Protein AF-A0A1F7GZ28-F1 (afdb_monomer_lite)

Foldseek 3Di:
DDDQAQEDEDADDPCVVPVVVQVVVQVVQVVVPPPHDDHHYYYDPVHPCPVVVVVVVVVVVVVD

Sequence (64 aa):
MFHPIKLIVFGGGVINKQEHLLWRIKKVLDKKMTLFKTPVLTLAKHGENNALYGGVGLFLAERI

InterPro domains:
  IPR043129 ATPase, nucleotide binding domain [SSF53067] (5-61)

Radius of gyration: 15.03 Å; chains: 1; bounding box: 34×18×42 Å

Structure (mmCIF, N/CA/C/O backbone):
data_AF-A0A1F7GZ28-F1
#
_entry.id   AF-A0A1F7GZ28-F1
#
loop_
_atom_site.group_PDB
_atom_site.id
_atom_site.type_symbol
_atom_site.label_atom_id
_atom_site.label_alt_id
_atom_site.label_comp_id
_atom_site.label_asym_id
_atom_site.label_entity_id
_atom_site.label_seq_id
_atom_site.pdbx_PDB_ins_code
_atom_site.Cartn_x
_atom_site.Cartn_y
_atom_site.Cartn_z
_atom_site.occupancy
_atom_site.B_iso_or_equiv
_atom_site.auth_seq_id
_atom_site.auth_comp_id
_atom_site.auth_asym_id
_atom_site.auth_atom_id
_atom_site.pdbx_PDB_model_num
ATOM 1 N N . MET A 1 1 ? -23.175 4.277 -5.208 1.00 44.44 1 MET A N 1
ATOM 2 C CA . MET A 1 1 ? -22.909 2.878 -4.809 1.00 44.44 1 MET A CA 1
ATOM 3 C C . MET A 1 1 ? -21.578 2.850 -4.063 1.00 44.44 1 MET A C 1
ATOM 5 O O . MET A 1 1 ? -20.554 3.081 -4.688 1.00 44.44 1 MET A O 1
ATOM 9 N N . PHE A 1 2 ? -21.580 2.689 -2.736 1.00 57.47 2 PHE A N 1
ATOM 10 C CA . PHE A 1 2 ? -20.340 2.587 -1.951 1.00 57.47 2 PHE A CA 1
ATOM 11 C C . PHE A 1 2 ? -19.788 1.164 -2.078 1.00 57.47 2 PHE A C 1
ATOM 13 O O . PHE A 1 2 ? -20.465 0.212 -1.697 1.00 57.47 2 PHE A O 1
ATOM 20 N N . HIS A 1 3 ? -18.588 1.009 -2.637 1.00 68.88 3 HIS A N 1
ATOM 21 C CA . HIS A 1 3 ? -17.924 -0.290 -2.719 1.00 68.88 3 HIS A CA 1
ATOM 22 C C . HIS A 1 3 ? -17.042 -0.466 -1.473 1.00 68.88 3 HIS A C 1
ATOM 24 O O . HIS A 1 3 ? -16.186 0.389 -1.233 1.00 68.88 3 HIS A O 1
ATOM 30 N N . PRO A 1 4 ? -17.227 -1.519 -0.655 1.00 79.81 4 PRO A N 1
ATOM 31 C CA . PRO A 1 4 ? -16.377 -1.739 0.506 1.00 79.81 4 PRO A CA 1
ATOM 32 C C . PRO A 1 4 ? -14.953 -2.032 0.028 1.00 79.81 4 PRO A C 1
ATOM 34 O O . PRO A 1 4 ? -14.666 -3.092 -0.532 1.00 79.81 4 PRO A O 1
ATOM 37 N N . ILE A 1 5 ? -14.061 -1.063 0.227 1.00 85.94 5 ILE A N 1
ATOM 38 C CA . ILE A 1 5 ? -12.639 -1.202 -0.075 1.00 85.94 5 ILE A CA 1
ATOM 39 C C . ILE A 1 5 ? -12.081 -2.286 0.851 1.00 85.94 5 ILE A C 1
ATOM 41 O O . ILE A 1 5 ? -12.203 -2.188 2.069 1.00 85.94 5 ILE A O 1
ATOM 45 N N . LYS A 1 6 ? -11.482 -3.335 0.277 1.00 90.44 6 LYS A N 1
ATOM 46 C CA . LYS A 1 6 ? -10.883 -4.445 1.043 1.00 90.44 6 LYS A CA 1
ATOM 47 C C . LYS A 1 6 ? -9.405 -4.212 1.370 1.00 90.44 6 LYS A C 1
ATOM 49 O O . LYS A 1 6 ? -8.911 -4.737 2.365 1.00 90.44 6 LYS A O 1
ATOM 54 N N . LEU A 1 7 ? -8.712 -3.435 0.538 1.00 91.00 7 LEU A N 1
ATOM 55 C CA . LEU A 1 7 ? -7.269 -3.218 0.594 1.00 91.00 7 LEU A CA 1
ATOM 56 C C . LEU A 1 7 ? -6.935 -1.773 0.220 1.00 91.00 7 LEU A C 1
ATOM 58 O O . LEU A 1 7 ? -7.403 -1.274 -0.801 1.00 91.00 7 LEU A O 1
ATOM 62 N N . ILE A 1 8 ? -6.086 -1.141 1.024 1.00 92.06 8 ILE A N 1
ATOM 63 C CA . ILE A 1 8 ? -5.424 0.122 0.706 1.00 92.06 8 ILE A CA 1
ATOM 64 C C . ILE A 1 8 ? -3.920 -0.146 0.685 1.00 92.06 8 ILE A C 1
ATOM 66 O O . ILE A 1 8 ? -3.338 -0.599 1.674 1.00 92.06 8 ILE A O 1
ATOM 70 N N . VAL A 1 9 ? -3.297 0.133 -0.455 1.00 91.94 9 VAL A N 1
ATOM 71 C CA . VAL A 1 9 ? -1.850 0.017 -0.641 1.00 91.94 9 VAL A CA 1
ATOM 72 C C . VAL A 1 9 ? -1.251 1.416 -0.613 1.00 91.94 9 VAL A C 1
ATOM 74 O O . VAL A 1 9 ? -1.674 2.285 -1.373 1.00 91.94 9 VAL A O 1
ATOM 77 N N . PHE A 1 10 ? -0.267 1.636 0.251 1.00 91.25 10 PHE A N 1
ATOM 78 C CA . PHE A 1 10 ? 0.440 2.906 0.346 1.00 91.25 10 PHE A CA 1
ATOM 79 C C . PHE A 1 10 ? 1.774 2.826 -0.392 1.00 91.25 10 PHE A C 1
ATOM 81 O O . PHE A 1 10 ? 2.563 1.908 -0.172 1.00 91.25 10 PHE A O 1
ATOM 88 N N . GLY A 1 11 ? 2.032 3.806 -1.255 1.00 88.19 11 GLY A N 1
ATOM 89 C CA . GLY A 1 11 ? 3.311 3.989 -1.937 1.00 88.19 11 GLY A CA 1
ATOM 90 C C . GLY A 1 11 ? 3.909 5.364 -1.648 1.00 88.19 11 GLY A C 1
ATOM 91 O O . GLY A 1 11 ? 3.222 6.265 -1.168 1.00 88.19 11 GLY A O 1
ATOM 92 N N . GLY A 1 12 ? 5.195 5.525 -1.964 1.00 83.25 12 GLY A N 1
ATOM 93 C CA . GLY A 1 12 ? 5.916 6.794 -1.852 1.00 83.25 12 GLY A CA 1
ATOM 94 C C . GLY A 1 12 ? 6.996 6.808 -0.767 1.00 83.25 12 GLY A C 1
ATOM 95 O O . GLY A 1 12 ? 6.958 6.056 0.206 1.00 83.25 12 GLY A O 1
ATOM 96 N N . GLY A 1 13 ? 7.980 7.695 -0.937 1.00 79.62 13 GLY A N 1
ATOM 97 C CA . GLY A 1 13 ? 9.192 7.720 -0.109 1.00 79.62 13 GLY A CA 1
ATOM 98 C C . GLY A 1 13 ? 8.958 8.023 1.376 1.00 79.62 13 GLY A C 1
ATOM 99 O O . GLY A 1 13 ? 9.732 7.571 2.213 1.00 79.62 13 GLY A O 1
ATOM 100 N N . VAL A 1 14 ? 7.888 8.749 1.722 1.00 82.38 14 VAL A N 1
ATOM 101 C CA . VAL A 1 14 ? 7.586 9.121 3.116 1.00 82.38 14 VAL A CA 1
ATOM 102 C C . VAL A 1 14 ? 7.183 7.901 3.939 1.00 82.38 14 VAL A C 1
ATOM 104 O O . VAL A 1 14 ? 7.756 7.653 4.995 1.00 82.38 14 VAL A O 1
ATOM 107 N N . ILE A 1 15 ? 6.224 7.113 3.449 1.00 84.31 15 ILE A N 1
ATOM 108 C CA . ILE A 1 15 ? 5.690 5.983 4.213 1.00 84.31 15 ILE A CA 1
ATOM 109 C C . ILE A 1 15 ? 6.637 4.779 4.207 1.00 84.31 15 ILE A C 1
ATOM 111 O O . ILE A 1 15 ? 6.721 4.074 5.208 1.00 84.31 15 ILE A O 1
ATOM 115 N N . ASN A 1 16 ? 7.434 4.619 3.144 1.00 81.19 16 ASN A N 1
ATOM 116 C CA . ASN A 1 16 ? 8.480 3.594 3.071 1.00 81.19 16 ASN A CA 1
ATOM 117 C C . ASN A 1 16 ? 9.596 3.813 4.104 1.00 81.19 16 ASN A C 1
ATOM 119 O O . ASN A 1 16 ? 10.201 2.856 4.568 1.00 81.19 16 ASN A O 1
ATOM 123 N N . LYS A 1 17 ? 9.876 5.067 4.481 1.00 83.50 17 LYS A N 1
ATOM 124 C CA . LYS A 1 17 ? 10.880 5.405 5.506 1.00 83.50 17 LYS A CA 1
ATOM 125 C C . LYS A 1 17 ? 10.294 5.470 6.918 1.00 83.50 17 LYS A C 1
ATOM 127 O O . LYS A 1 17 ? 11.031 5.642 7.885 1.00 83.50 17 LYS A O 1
ATOM 132 N N . GLN A 1 18 ? 8.971 5.389 7.047 1.00 85.62 18 GLN A N 1
ATOM 133 C CA . GLN A 1 18 ? 8.250 5.615 8.296 1.00 85.62 18 GLN A CA 1
ATOM 134 C C . GLN A 1 18 ? 7.099 4.613 8.444 1.00 85.62 18 GLN A C 1
ATOM 136 O O . GLN A 1 18 ? 5.937 4.998 8.566 1.00 85.62 18 GLN A O 1
ATOM 141 N N . GLU A 1 19 ? 7.414 3.315 8.472 1.00 80.25 19 GLU A N 1
ATOM 142 C CA . GLU A 1 19 ? 6.406 2.238 8.504 1.00 80.25 19 GLU A CA 1
ATOM 143 C C . GLU A 1 19 ? 5.422 2.355 9.683 1.00 80.25 19 GLU A C 1
ATOM 145 O O . GLU A 1 19 ? 4.245 2.009 9.571 1.00 80.25 19 GLU A O 1
ATOM 150 N N . HIS A 1 20 ? 5.866 2.937 10.804 1.00 87.12 20 HIS A N 1
ATOM 151 C CA . HIS A 1 20 ? 5.029 3.220 11.973 1.00 87.12 20 HIS A CA 1
ATOM 152 C C . HIS A 1 20 ? 3.817 4.124 11.658 1.00 87.12 20 HIS A C 1
ATOM 154 O O . HIS A 1 20 ? 2.818 4.095 12.386 1.00 87.12 20 HIS A O 1
ATOM 160 N N . LEU A 1 21 ? 3.859 4.912 10.576 1.00 89.31 21 LEU A N 1
ATOM 161 C CA . LEU A 1 21 ? 2.715 5.700 10.113 1.00 89.31 21 LEU A CA 1
ATOM 162 C C . LEU A 1 21 ? 1.540 4.811 9.701 1.00 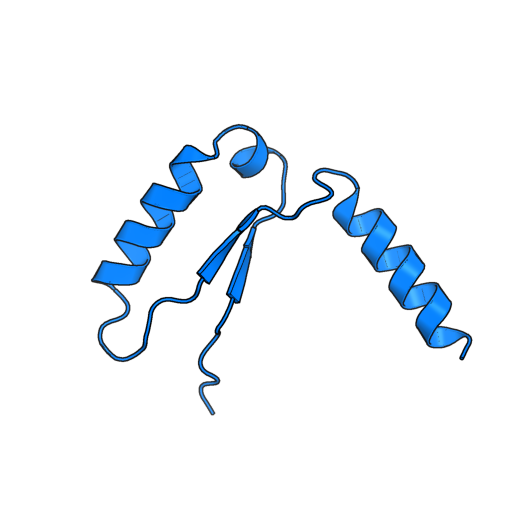89.31 21 LEU A C 1
ATOM 164 O O . LEU A 1 21 ? 0.395 5.186 9.948 1.00 89.31 21 LEU A O 1
ATOM 168 N N . LEU A 1 22 ? 1.796 3.622 9.147 1.00 89.94 22 LEU A N 1
ATOM 169 C CA . LEU A 1 22 ? 0.745 2.699 8.712 1.00 89.94 22 LEU A CA 1
ATOM 170 C C . LEU A 1 22 ? -0.132 2.261 9.895 1.00 89.94 22 LEU A C 1
ATOM 172 O O . LEU A 1 22 ? -1.361 2.267 9.811 1.00 89.94 22 LEU A O 1
ATOM 176 N N . TRP A 1 23 ? 0.498 1.970 11.037 1.00 91.00 23 TRP A N 1
ATOM 177 C CA . TRP A 1 23 ? -0.202 1.676 12.289 1.00 91.00 23 TRP A CA 1
ATOM 178 C C . TRP A 1 23 ? -1.032 2.873 12.782 1.00 91.00 23 TRP A C 1
ATOM 180 O O . TRP A 1 23 ? -2.185 2.698 13.190 1.00 91.00 23 TRP A O 1
ATOM 190 N N . ARG A 1 24 ? -0.490 4.099 12.708 1.00 92.44 24 ARG A N 1
ATOM 191 C CA . ARG A 1 24 ? -1.223 5.318 13.105 1.00 92.44 24 ARG A CA 1
ATOM 192 C C . ARG A 1 24 ? -2.458 5.530 12.237 1.00 92.44 24 ARG A C 1
ATOM 194 O O . ARG A 1 24 ? -3.529 5.813 12.772 1.00 92.44 24 ARG A O 1
ATOM 201 N N . ILE A 1 25 ? -2.314 5.362 10.925 1.00 91.62 25 ILE A N 1
ATOM 202 C CA . ILE A 1 25 ? -3.412 5.489 9.962 1.00 91.62 25 ILE A CA 1
ATOM 203 C C . ILE A 1 25 ? -4.485 4.437 10.252 1.00 91.62 25 ILE A C 1
ATOM 205 O O . ILE A 1 25 ? -5.659 4.790 10.355 1.00 91.62 25 ILE A O 1
ATOM 209 N N . LYS A 1 26 ? -4.091 3.177 10.484 1.00 91.38 26 LYS A N 1
ATOM 210 C CA . LYS A 1 26 ? -5.022 2.104 10.859 1.00 91.38 26 LYS A CA 1
ATOM 211 C C . LYS A 1 26 ? -5.848 2.470 12.088 1.00 91.38 26 LYS A C 1
ATOM 213 O O . LYS A 1 26 ? -7.069 2.406 12.042 1.00 91.38 26 LYS A O 1
ATOM 218 N N . LYS A 1 27 ? -5.196 2.956 13.147 1.00 93.12 27 LYS A N 1
ATOM 219 C CA . LYS A 1 27 ? -5.872 3.370 14.385 1.00 93.12 27 LYS A CA 1
ATOM 220 C C . LYS A 1 27 ? -6.882 4.500 14.161 1.00 93.12 27 LYS A C 1
ATOM 222 O O . LYS A 1 27 ? -7.892 4.564 14.857 1.00 93.12 27 LYS A O 1
ATOM 227 N N . VAL A 1 28 ? -6.606 5.418 13.235 1.00 93.19 28 VAL A N 1
ATOM 228 C CA . VAL A 1 28 ? -7.548 6.488 12.872 1.00 93.19 28 VAL A CA 1
ATOM 229 C C . VAL A 1 28 ? -8.726 5.923 12.083 1.00 93.19 28 VAL A C 1
ATOM 231 O O . VAL A 1 28 ? -9.868 6.263 12.393 1.00 93.19 28 VAL A O 1
ATOM 234 N N . LEU A 1 29 ? -8.467 5.044 11.113 1.00 90.88 29 LEU A N 1
ATOM 235 C CA . LEU A 1 29 ? -9.514 4.402 10.320 1.00 90.88 29 LEU A CA 1
ATOM 236 C C . LEU A 1 29 ? -10.440 3.551 11.190 1.00 90.88 29 LEU A C 1
ATOM 238 O O . LEU A 1 29 ? -11.646 3.746 11.111 1.00 90.88 29 LEU A O 1
ATOM 242 N N . ASP A 1 30 ? -9.902 2.730 12.093 1.00 91.06 30 ASP A N 1
ATOM 243 C CA . ASP A 1 30 ? -10.691 1.911 13.028 1.00 91.06 30 ASP A CA 1
ATOM 244 C C . ASP A 1 30 ? -11.637 2.757 13.900 1.00 91.06 30 ASP A C 1
ATOM 246 O O . ASP A 1 30 ? -12.726 2.321 14.259 1.00 91.06 30 ASP A O 1
ATOM 250 N N . LYS A 1 31 ? -11.246 3.994 14.236 1.00 92.25 31 LYS A N 1
ATOM 251 C CA . LYS A 1 31 ? -12.086 4.919 15.016 1.00 92.25 31 LYS A CA 1
ATOM 252 C C . LYS A 1 31 ? -13.162 5.617 14.188 1.00 92.25 31 LYS A C 1
ATOM 254 O O . LYS A 1 31 ? -14.164 6.054 14.748 1.00 92.25 31 LYS A O 1
ATOM 259 N N . LYS A 1 32 ? -12.913 5.835 12.896 1.00 89.06 32 LYS A N 1
ATOM 260 C CA . LYS A 1 32 ? -13.773 6.644 12.014 1.00 89.06 32 LYS A CA 1
ATOM 261 C C . LYS A 1 32 ? -14.704 5.785 11.162 1.00 89.06 32 LYS A C 1
ATOM 263 O O . LYS A 1 32 ? -15.807 6.223 10.850 1.00 89.06 32 LYS A O 1
ATOM 268 N N . MET A 1 33 ? -14.285 4.577 10.803 1.00 86.19 33 MET A N 1
ATOM 269 C CA . MET A 1 33 ? -15.093 3.605 10.078 1.00 86.19 33 MET A CA 1
ATOM 270 C C . MET A 1 33 ? -15.911 2.773 11.065 1.00 86.19 33 MET A C 1
ATOM 272 O O . MET A 1 33 ? -15.489 1.713 11.507 1.00 86.19 33 MET A O 1
ATOM 276 N N . THR A 1 34 ? -17.099 3.260 11.413 1.00 82.44 34 THR A N 1
ATOM 277 C CA . THR A 1 34 ? -18.025 2.549 12.312 1.00 82.44 34 THR A CA 1
ATOM 278 C C . THR A 1 34 ? -18.972 1.605 11.570 1.00 82.44 34 THR A C 1
ATOM 280 O O . THR A 1 34 ? -19.431 0.621 12.136 1.00 82.44 34 THR A O 1
ATOM 283 N N . LEU A 1 35 ? -19.259 1.893 10.297 1.00 84.75 35 LEU A N 1
ATOM 284 C CA . LEU A 1 35 ? -20.257 1.175 9.493 1.00 84.75 35 LEU A CA 1
ATOM 285 C C . LEU A 1 35 ? -19.674 0.030 8.654 1.00 84.75 35 LEU A C 1
ATOM 287 O O . LEU A 1 35 ? -20.414 -0.826 8.177 1.00 84.75 35 LEU A O 1
ATOM 291 N N . PHE A 1 36 ? -18.356 0.008 8.454 1.00 83.81 36 PHE A N 1
ATOM 292 C CA . PHE A 1 36 ? -17.689 -0.947 7.573 1.00 83.81 36 PHE A CA 1
ATOM 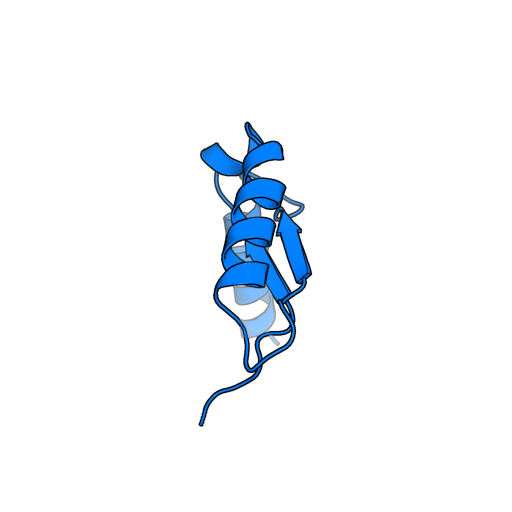293 C C . PHE A 1 36 ? -16.420 -1.477 8.221 1.00 83.81 36 PHE A C 1
ATOM 295 O O . PHE A 1 36 ? -15.769 -0.779 8.995 1.00 83.81 36 PHE A O 1
ATOM 302 N N . LYS A 1 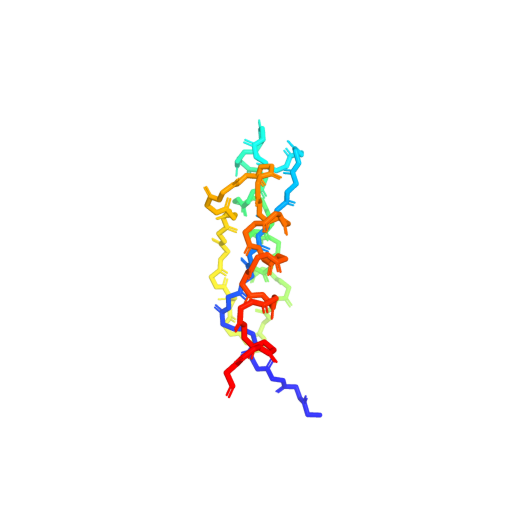37 ? -16.036 -2.703 7.854 1.00 86.81 37 LYS A N 1
ATOM 303 C CA . LYS A 1 37 ? -14.743 -3.257 8.256 1.00 86.81 37 LYS A CA 1
ATOM 304 C C . LYS A 1 37 ? -13.616 -2.383 7.716 1.00 86.81 37 LYS A C 1
ATOM 306 O O . LYS A 1 37 ? -13.619 -2.033 6.535 1.00 86.81 37 LYS A O 1
ATOM 311 N N . THR A 1 38 ? -12.643 -2.091 8.570 1.00 89.06 38 THR A N 1
ATOM 312 C CA . THR A 1 38 ? -11.420 -1.406 8.164 1.00 89.06 38 THR A CA 1
ATOM 313 C C . THR A 1 38 ? -10.696 -2.231 7.096 1.00 89.06 38 THR A C 1
ATOM 315 O O . THR A 1 38 ? -10.500 -3.436 7.295 1.00 89.06 38 THR A O 1
ATOM 318 N N . PRO A 1 39 ? -10.288 -1.621 5.970 1.00 91.12 39 PRO A N 1
ATOM 319 C CA . PRO A 1 39 ? -9.514 -2.312 4.950 1.00 91.12 39 PRO A CA 1
ATOM 320 C C . PRO A 1 39 ? -8.160 -2.765 5.492 1.00 91.12 39 PRO A C 1
ATOM 322 O O . PRO A 1 39 ? -7.581 -2.161 6.400 1.00 91.12 39 PRO A O 1
ATOM 325 N N . VAL A 1 40 ? -7.610 -3.802 4.869 1.00 92.25 40 VAL A N 1
ATOM 326 C CA . VAL A 1 40 ? -6.203 -4.150 5.065 1.00 92.25 40 VAL A CA 1
ATOM 327 C C . VAL A 1 40 ? -5.350 -2.983 4.567 1.00 92.25 40 VAL A C 1
ATOM 329 O O . VAL A 1 40 ? -5.582 -2.476 3.472 1.00 92.25 40 VAL A O 1
ATOM 332 N N . LEU A 1 41 ? -4.371 -2.555 5.364 1.00 92.44 41 LEU A N 1
ATOM 333 C CA . LEU A 1 41 ? -3.391 -1.545 4.967 1.00 92.44 41 LEU A CA 1
ATOM 334 C C . LEU A 1 41 ? -2.045 -2.228 4.745 1.00 92.44 41 LEU A C 1
ATOM 336 O O . LEU A 1 41 ? -1.606 -3.002 5.597 1.00 92.44 41 LEU A O 1
ATOM 340 N N . THR A 1 42 ? -1.381 -1.940 3.630 1.00 91.81 42 THR A N 1
ATOM 341 C CA . THR A 1 42 ? -0.055 -2.496 3.331 1.00 91.81 42 THR A CA 1
ATOM 342 C C . THR A 1 42 ? 0.815 -1.498 2.575 1.00 91.81 42 THR A C 1
ATOM 344 O O . THR A 1 42 ? 0.304 -0.542 1.990 1.00 91.81 42 THR A O 1
ATOM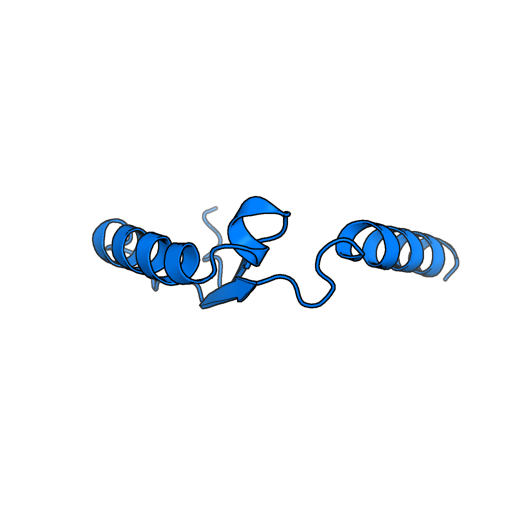 347 N N . LEU A 1 43 ? 2.127 -1.722 2.588 1.00 91.00 43 LEU A N 1
ATOM 348 C CA . LEU A 1 43 ? 3.080 -0.962 1.788 1.00 91.00 43 LEU A CA 1
ATOM 349 C C . LEU A 1 43 ? 3.241 -1.606 0.415 1.00 91.00 43 LEU A C 1
ATOM 351 O O . LEU A 1 43 ? 3.185 -2.827 0.256 1.00 91.00 43 LEU A O 1
ATOM 355 N N . ALA A 1 44 ? 3.450 -0.772 -0.592 1.00 90.56 44 ALA A N 1
ATOM 356 C CA . ALA A 1 44 ? 3.697 -1.236 -1.939 1.00 90.56 44 A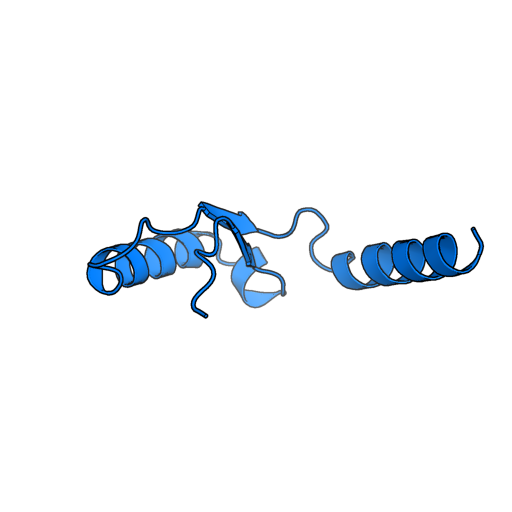LA A CA 1
ATOM 357 C C . ALA A 1 44 ? 5.069 -1.930 -2.029 1.00 90.56 44 ALA A C 1
ATOM 359 O O . ALA A 1 44 ? 6.106 -1.331 -1.741 1.00 90.56 44 ALA A O 1
ATOM 360 N N . LYS A 1 45 ? 5.071 -3.197 -2.462 1.00 86.06 45 LYS A N 1
ATOM 361 C CA . LYS A 1 45 ? 6.235 -4.101 -2.391 1.00 86.06 45 LYS A CA 1
ATOM 362 C C . LYS A 1 45 ? 7.467 -3.621 -3.156 1.00 86.06 45 LYS A C 1
ATOM 364 O O . LYS A 1 45 ? 8.578 -3.948 -2.760 1.00 86.06 45 LYS A O 1
ATOM 369 N N . HIS A 1 46 ? 7.287 -2.874 -4.245 1.00 84.12 46 HIS A N 1
ATOM 370 C CA . HIS A 1 46 ? 8.394 -2.482 -5.119 1.00 84.12 46 HIS A CA 1
ATOM 371 C C . HIS A 1 46 ? 8.904 -1.061 -4.858 1.00 84.12 46 HIS A C 1
ATOM 373 O O . HIS A 1 46 ? 9.715 -0.560 -5.632 1.00 84.12 46 HIS A O 1
ATOM 379 N N . GLY A 1 47 ? 8.461 -0.411 -3.774 1.00 83.75 47 GLY A N 1
ATOM 380 C CA . GLY A 1 47 ? 8.998 0.876 -3.328 1.00 83.75 47 GLY A CA 1
ATOM 381 C C . GLY A 1 47 ? 8.998 1.958 -4.417 1.00 83.75 47 GLY A C 1
ATOM 382 O O . GLY A 1 47 ? 7.947 2.389 -4.888 1.00 83.75 47 GLY A O 1
ATOM 383 N N . GLU A 1 48 ? 10.181 2.417 -4.813 1.00 84.75 48 GLU A N 1
ATOM 384 C CA . GLU A 1 48 ? 10.349 3.446 -5.851 1.00 84.75 48 GLU A CA 1
ATOM 385 C C . GLU A 1 48 ? 10.039 2.921 -7.264 1.00 84.75 48 GLU A C 1
ATOM 387 O O . GLU A 1 48 ? 9.642 3.682 -8.141 1.00 84.75 48 GLU A O 1
ATOM 392 N N . ASN A 1 49 ? 10.100 1.603 -7.466 1.00 88.56 49 ASN A N 1
ATOM 393 C CA . ASN A 1 49 ? 9.879 0.970 -8.765 1.00 88.56 49 ASN A CA 1
ATOM 394 C C . ASN A 1 49 ? 8.403 0.656 -9.057 1.00 88.56 49 ASN A C 1
ATOM 396 O O . ASN A 1 49 ? 8.097 0.136 -10.127 1.00 88.56 49 ASN A O 1
ATOM 400 N N . ASN A 1 50 ? 7.466 0.949 -8.144 1.00 88.62 50 ASN A N 1
ATOM 401 C CA . ASN A 1 50 ? 6.047 0.610 -8.335 1.00 88.62 50 ASN A CA 1
ATOM 402 C C . ASN A 1 50 ? 5.467 1.191 -9.636 1.00 88.62 50 ASN A C 1
ATOM 404 O O . ASN A 1 50 ? 4.738 0.499 -10.344 1.00 88.62 50 ASN A O 1
ATOM 408 N N . ALA A 1 51 ? 5.812 2.441 -9.961 1.00 89.12 51 ALA A N 1
ATOM 409 C CA . ALA A 1 51 ? 5.346 3.093 -11.183 1.00 89.12 51 ALA A CA 1
ATOM 410 C C . ALA A 1 51 ? 5.933 2.435 -12.441 1.00 89.12 51 ALA A C 1
ATOM 412 O O . ALA A 1 51 ? 5.216 2.231 -13.416 1.00 89.12 51 ALA A O 1
ATOM 413 N N . LEU A 1 52 ? 7.211 2.043 -12.393 1.00 91.62 52 LEU A N 1
ATOM 414 C CA . LEU A 1 52 ? 7.880 1.364 -13.500 1.00 91.62 52 LEU A CA 1
ATOM 415 C C . LEU A 1 52 ? 7.228 0.007 -13.795 1.00 91.62 52 LEU A C 1
ATOM 417 O O . LEU A 1 52 ? 6.849 -0.253 -14.934 1.00 91.62 52 LEU A O 1
ATOM 421 N N . TYR A 1 53 ? 7.039 -0.831 -12.769 1.00 91.69 53 TYR A N 1
ATOM 422 C CA . TYR A 1 53 ? 6.374 -2.129 -12.931 1.00 91.69 53 TYR A CA 1
ATOM 423 C C . TYR A 1 53 ? 4.929 -1.978 -13.416 1.00 91.69 53 TYR A C 1
ATOM 425 O O . TYR A 1 53 ? 4.497 -2.735 -14.282 1.00 91.69 53 TYR A O 1
ATOM 433 N N . GLY A 1 54 ? 4.198 -0.983 -12.903 1.00 90.38 54 GLY A N 1
ATOM 434 C CA . GLY A 1 54 ? 2.851 -0.670 -13.376 1.00 90.38 54 GLY A CA 1
ATOM 435 C C . GLY A 1 54 ? 2.825 -0.286 -14.857 1.00 90.38 54 GLY A C 1
ATOM 436 O O . GLY A 1 54 ? 2.015 -0.819 -15.608 1.00 90.38 54 GLY A O 1
ATOM 437 N N . GLY A 1 55 ? 3.746 0.580 -15.292 1.00 91.94 55 GLY A N 1
ATOM 438 C CA . GLY A 1 55 ? 3.855 1.008 -16.688 1.00 91.94 55 GLY A CA 1
ATOM 439 C C . GLY A 1 55 ? 4.195 -0.137 -17.642 1.00 91.94 55 GLY A C 1
ATOM 440 O O . GLY A 1 55 ? 3.546 -0.288 -18.674 1.00 91.94 55 GLY A O 1
ATOM 441 N N . VAL A 1 56 ? 5.154 -0.993 -17.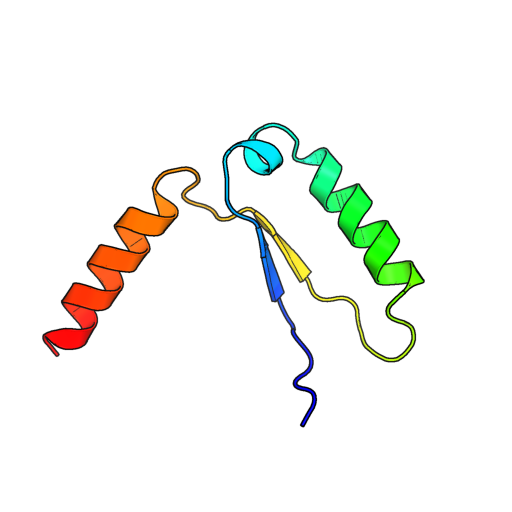273 1.00 94.06 56 VAL A N 1
ATOM 442 C CA . VAL A 1 56 ? 5.480 -2.199 -18.056 1.00 94.06 56 VAL A CA 1
ATOM 443 C C . VAL A 1 56 ? 4.278 -3.143 -18.130 1.00 94.06 56 VAL A C 1
ATOM 445 O O . VAL A 1 56 ? 3.971 -3.656 -19.202 1.00 94.06 56 VAL A O 1
ATOM 448 N N . GLY A 1 57 ? 3.571 -3.346 -17.014 1.00 92.19 57 GLY A N 1
ATOM 449 C CA . GLY A 1 57 ? 2.375 -4.188 -16.976 1.00 92.19 57 GLY A CA 1
ATOM 450 C C . GLY A 1 57 ? 1.263 -3.684 -17.897 1.00 92.19 57 GLY A C 1
ATOM 451 O O . GLY A 1 57 ? 0.687 -4.478 -18.637 1.00 92.19 57 GLY A O 1
ATOM 452 N N . LEU A 1 58 ? 1.002 -2.374 -17.901 1.00 93.25 58 LEU A N 1
ATOM 453 C CA . LEU A 1 58 ? 0.024 -1.756 -18.804 1.00 93.25 58 LEU A CA 1
ATOM 454 C C . LEU A 1 58 ? 0.425 -1.925 -20.272 1.00 93.25 58 LEU A C 1
ATOM 456 O O . LEU A 1 58 ? -0.380 -2.378 -21.078 1.00 93.25 58 LEU A O 1
ATOM 460 N N . PHE A 1 59 ? 1.684 -1.640 -20.604 1.00 91.62 59 PHE A N 1
ATOM 461 C CA . PHE A 1 59 ? 2.189 -1.774 -21.970 1.00 91.62 59 PHE A CA 1
ATOM 462 C C . PHE A 1 59 ? 2.101 -3.210 -22.509 1.00 91.62 59 PHE A C 1
ATOM 464 O O . PHE A 1 59 ? 1.821 -3.418 -23.687 1.00 91.62 59 PHE A O 1
ATOM 471 N N . LEU A 1 60 ? 2.349 -4.211 -21.658 1.00 91.44 60 LEU A N 1
ATOM 472 C CA . LEU A 1 60 ? 2.189 -5.618 -22.030 1.00 91.44 60 LEU A CA 1
ATOM 473 C C . LEU A 1 60 ? 0.716 -6.002 -22.194 1.00 91.44 60 LEU A C 1
ATOM 475 O O . LEU A 1 60 ? 0.401 -6.766 -23.100 1.00 91.44 60 LEU A O 1
ATOM 479 N N . ALA A 1 61 ? -0.173 -5.472 -21.351 1.00 84.25 61 ALA A N 1
ATOM 480 C CA . ALA A 1 61 ? -1.605 -5.744 -21.429 1.00 84.25 61 ALA A CA 1
ATOM 481 C C . ALA A 1 61 ? -2.250 -5.173 -22.702 1.00 84.25 61 ALA A C 1
ATOM 483 O O . ALA A 1 61 ? -3.131 -5.812 -23.257 1.00 84.25 61 ALA A O 1
ATOM 484 N N . GLU A 1 62 ? -1.797 -4.016 -23.193 1.00 75.62 62 GLU A N 1
ATOM 485 C CA . GLU A 1 62 ? -2.297 -3.415 -24.444 1.00 75.62 62 GLU A CA 1
ATOM 486 C C . GLU A 1 62 ? -1.857 -4.163 -25.717 1.00 75.62 62 GLU A C 1
ATOM 488 O O . GLU A 1 62 ? -2.365 -3.887 -26.803 1.00 75.62 62 GLU A O 1
ATOM 493 N N . ARG A 1 63 ? -0.894 -5.087 -25.612 1.00 59.16 63 ARG A N 1
ATOM 494 C CA . ARG A 1 63 ? -0.352 -5.858 -26.746 1.00 59.16 63 ARG A CA 1
ATOM 495 C C . ARG A 1 63 ? -0.950 -7.263 -26.893 1.00 59.16 63 ARG A C 1
ATOM 497 O O . ARG A 1 63 ? -0.551 -7.966 -27.822 1.00 59.16 63 ARG A O 1
ATOM 504 N N . ILE A 1 64 ? -1.839 -7.670 -25.986 1.00 53.34 64 ILE A N 1
ATOM 505 C CA . ILE A 1 64 ? -2.572 -8.950 -25.997 1.00 53.34 64 ILE A CA 1
ATOM 506 C C . ILE A 1 64 ? -4.009 -8.670 -26.433 1.00 53.34 64 ILE A C 1
ATOM 508 O O . ILE A 1 64 ? -4.518 -9.447 -27.268 1.00 53.34 64 ILE A O 1
#

Secondary structure (DSSP, 8-state):
------EEEE-SHHHHT-THHHHHHHHHHHHH-SSSPPPEEEE-TTGGGHHHHHHHHHHHHTT-

Organism: NCBI:txid1802039

pLDDT: mean 85.81, std 9.67, range [44.44, 94.06]